Protein AF-A0A2R7L9I8-F1 (afdb_monomer_lite)

Sequence (105 aa):
MYALRLRVAMSDDPLSRLRARFRQRCIDDLATLRSLLNQDAIVRREPLRTVAHGLAGIAGSFGHASLSALAGEIDYDLAKDHLVADEKLSELATALEMTIREFMG

Secondary structure (DSSP, 8-state):
----S--------TTHHHHHHHHHHHHHHHHHHHHHTTS-TTTTHHHHHHHHHHHHHHGGGGT-HHHHHHHHHHHHHHHTTPPPPHHHHHHHHHHHHHHHHHTT-

Foldseek 3Di:
DDDDDDPPPPPPVPCVVVVVVVLVLLVVLLVQLVVCLPPDQVVCLVVLLVSLVVQLVPVVVVPLNVLNVLSVVSNVCSVVVHGDDSVSSVVNSVSSVVVSVVVVD

Structure (mmCIF, N/CA/C/O backbone):
data_AF-A0A2R7L9I8-F1
#
_entry.id   AF-A0A2R7L9I8-F1
#
loop_
_atom_site.group_PDB
_atom_site.id
_atom_site.type_symbol
_atom_site.label_atom_id
_atom_site.label_alt_id
_atom_site.label_comp_id
_atom_site.label_asym_id
_atom_site.label_entity_id
_atom_site.label_seq_id
_atom_site.pdbx_PDB_ins_code
_atom_site.Cartn_x
_atom_site.Cartn_y
_atom_site.Cartn_z
_atom_site.occupancy
_atom_site.B_iso_or_equiv
_atom_site.auth_seq_id
_atom_site.auth_comp_id
_atom_site.auth_asym_id
_atom_site.auth_atom_id
_atom_site.pdbx_PDB_model_num
ATOM 1 N N . MET A 1 1 ? 25.560 -18.367 -48.007 1.00 42.00 1 MET A N 1
ATOM 2 C CA . MET A 1 1 ? 25.598 -16.971 -47.520 1.00 42.00 1 MET A CA 1
ATOM 3 C C . MET A 1 1 ? 24.406 -16.743 -46.602 1.00 42.00 1 MET A C 1
ATOM 5 O O . MET A 1 1 ? 23.301 -16.562 -47.090 1.00 42.00 1 MET A O 1
ATOM 9 N N . TYR A 1 2 ? 24.609 -16.834 -45.287 1.00 44.78 2 TYR A N 1
ATOM 10 C CA . TYR A 1 2 ? 23.585 -16.501 -44.295 1.00 44.78 2 TYR A CA 1
ATOM 11 C C . TYR A 1 2 ? 23.722 -15.021 -43.953 1.00 44.78 2 TYR A C 1
ATOM 13 O O . TYR A 1 2 ? 24.633 -14.640 -43.225 1.00 44.78 2 TYR A O 1
ATOM 21 N N . ALA A 1 3 ? 22.848 -14.184 -44.502 1.00 50.00 3 ALA A N 1
ATOM 22 C CA . ALA A 1 3 ? 22.786 -12.778 -44.146 1.00 50.00 3 ALA A CA 1
ATOM 23 C C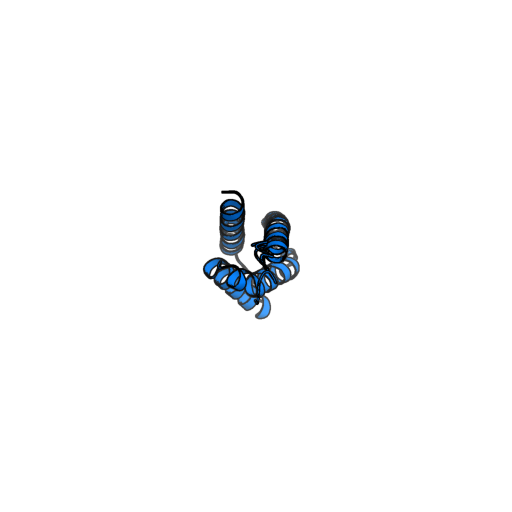 . ALA A 1 3 ? 21.337 -12.371 -43.884 1.00 50.00 3 ALA A C 1
ATOM 25 O O . ALA A 1 3 ? 20.447 -12.618 -44.692 1.00 50.00 3 ALA A O 1
ATOM 26 N N . LEU A 1 4 ? 21.168 -11.688 -42.752 1.00 50.56 4 LEU A N 1
ATOM 27 C CA . LEU A 1 4 ? 20.050 -10.809 -42.434 1.00 50.56 4 LEU A CA 1
ATOM 28 C C . LEU A 1 4 ? 18.717 -11.473 -42.045 1.00 50.56 4 LEU A C 1
ATOM 30 O O . LEU A 1 4 ? 17.661 -11.176 -42.595 1.00 50.56 4 LEU A O 1
ATOM 34 N N . ARG A 1 5 ? 18.719 -12.282 -40.983 1.00 51.25 5 ARG A N 1
ATOM 35 C CA . ARG A 1 5 ? 17.539 -12.341 -40.109 1.00 51.25 5 ARG A CA 1
ATOM 36 C C . ARG A 1 5 ? 17.890 -11.737 -38.759 1.00 51.25 5 ARG A C 1
ATOM 38 O O . ARG A 1 5 ? 18.832 -12.172 -38.113 1.00 51.25 5 ARG A O 1
ATOM 45 N N . LEU A 1 6 ? 17.078 -10.753 -38.375 1.00 49.38 6 LEU A N 1
ATOM 46 C CA . LEU A 1 6 ? 16.914 -10.246 -37.014 1.00 49.38 6 LEU A CA 1
ATOM 47 C C . LEU A 1 6 ? 18.001 -9.280 -36.520 1.00 49.38 6 LEU A C 1
ATOM 49 O O . LEU A 1 6 ? 18.530 -9.417 -35.426 1.00 49.38 6 LEU A O 1
ATOM 53 N N . ARG A 1 7 ? 18.215 -8.186 -37.259 1.00 46.81 7 ARG A N 1
ATOM 54 C CA . ARG A 1 7 ? 18.401 -6.883 -36.596 1.00 46.81 7 ARG A CA 1
ATOM 55 C C . ARG A 1 7 ? 17.028 -6.260 -36.319 1.00 46.81 7 ARG A C 1
ATOM 57 O O . ARG A 1 7 ? 16.719 -5.189 -36.820 1.00 46.81 7 ARG A O 1
ATOM 64 N N . VAL A 1 8 ? 16.192 -6.932 -35.528 1.00 49.94 8 VAL A N 1
ATOM 65 C CA . VAL A 1 8 ? 15.176 -6.214 -34.744 1.00 49.94 8 VAL A CA 1
ATOM 66 C C . VAL A 1 8 ? 15.880 -5.841 -33.448 1.00 49.94 8 VAL A C 1
ATOM 68 O O . VAL A 1 8 ? 15.711 -6.464 -32.410 1.00 49.94 8 VAL A O 1
ATOM 71 N N . ALA A 1 9 ? 16.769 -4.857 -33.552 1.00 50.00 9 ALA A N 1
ATOM 72 C CA . ALA A 1 9 ? 17.245 -4.113 -32.401 1.00 50.00 9 ALA A CA 1
ATOM 73 C C . ALA A 1 9 ? 16.168 -3.071 -32.075 1.00 50.00 9 ALA A C 1
ATOM 75 O O . ALA A 1 9 ? 16.344 -1.881 -32.304 1.00 50.00 9 ALA A O 1
ATOM 76 N N . MET A 1 10 ? 15.008 -3.541 -31.624 1.00 49.88 10 MET A N 1
ATOM 77 C CA . MET A 1 10 ? 14.116 -2.729 -30.812 1.00 49.88 10 MET A CA 1
ATOM 78 C C . MET A 1 10 ? 14.348 -3.216 -29.397 1.00 49.88 10 MET A C 1
ATOM 80 O O . MET A 1 10 ? 13.741 -4.187 -28.955 1.00 49.88 10 MET A O 1
ATOM 84 N N . SER A 1 11 ? 15.304 -2.578 -28.728 1.00 55.66 11 SER A N 1
ATOM 85 C CA . SER A 1 11 ? 15.518 -2.667 -27.286 1.00 55.66 11 SER A CA 1
ATOM 86 C C . SER A 1 11 ? 14.326 -2.039 -26.554 1.00 55.66 11 SER A C 1
ATOM 88 O O . SER A 1 11 ? 14.485 -1.092 -25.792 1.00 55.66 11 SER A O 1
ATOM 90 N N . ASP A 1 12 ? 13.116 -2.508 -26.849 1.00 66.69 12 ASP A N 1
ATOM 91 C CA . ASP A 1 12 ? 11.949 -2.241 -26.033 1.00 66.69 12 ASP A CA 1
ATOM 92 C C . ASP A 1 12 ? 12.159 -3.100 -24.796 1.00 66.69 12 ASP A C 1
ATOM 94 O O . ASP A 1 12 ? 12.127 -4.331 -24.859 1.00 66.69 12 ASP A O 1
ATOM 98 N N . ASP A 1 13 ? 12.514 -2.449 -23.695 1.00 73.00 13 ASP A N 1
ATOM 99 C CA . ASP A 1 13 ? 12.572 -3.091 -22.397 1.00 73.00 13 ASP A CA 1
ATOM 100 C C . ASP A 1 13 ? 11.272 -3.902 -22.214 1.00 73.00 13 ASP A C 1
ATOM 102 O O . ASP A 1 13 ? 10.191 -3.312 -22.172 1.00 73.00 13 ASP A O 1
ATOM 106 N N . PRO A 1 14 ? 11.325 -5.247 -22.148 1.00 80.88 14 PRO A N 1
ATOM 107 C CA . PRO A 1 14 ? 10.124 -6.084 -22.183 1.00 80.88 14 PRO A CA 1
ATOM 108 C C . PRO A 1 14 ? 9.212 -5.840 -20.974 1.00 80.88 14 PRO A C 1
ATOM 110 O O . PRO A 1 14 ? 8.041 -6.222 -20.977 1.00 80.88 14 PRO A O 1
ATOM 113 N N . LEU A 1 15 ? 9.741 -5.174 -19.945 1.00 85.19 15 LEU A N 1
ATOM 114 C CA . LEU A 1 15 ? 9.023 -4.782 -18.745 1.00 85.19 15 LEU A CA 1
ATOM 115 C C . LEU A 1 15 ? 8.544 -3.326 -18.780 1.00 85.19 15 LEU A C 1
ATOM 117 O O . LEU A 1 15 ? 7.910 -2.901 -17.820 1.00 85.19 15 LEU A O 1
ATOM 121 N N . SER A 1 16 ? 8.770 -2.565 -19.852 1.00 87.38 16 SER A N 1
ATOM 122 C CA . SER A 1 16 ? 8.469 -1.127 -19.931 1.00 87.38 16 SER A CA 1
ATOM 123 C C . SER A 1 16 ? 7.000 -0.833 -19.626 1.00 87.38 16 SER A C 1
ATOM 125 O O . SER A 1 16 ? 6.668 -0.017 -18.764 1.00 87.38 16 SER A O 1
ATOM 127 N N . ARG A 1 17 ? 6.097 -1.594 -20.253 1.00 90.44 17 ARG A N 1
ATOM 128 C CA . ARG A 1 17 ? 4.648 -1.527 -20.008 1.00 90.44 17 ARG A CA 1
ATOM 129 C C . ARG A 1 17 ? 4.285 -1.894 -18.575 1.00 90.44 17 ARG A C 1
ATOM 131 O O . ARG A 1 17 ? 3.356 -1.323 -18.008 1.00 90.44 17 ARG A O 1
ATOM 138 N N . LEU A 1 18 ? 4.992 -2.858 -17.996 1.00 91.75 18 LEU A N 1
ATOM 139 C CA . LEU A 1 18 ? 4.735 -3.322 -16.642 1.00 91.75 18 LEU A CA 1
ATOM 140 C C . LEU A 1 18 ? 5.240 -2.305 -15.602 1.00 91.75 18 LEU A C 1
ATOM 142 O O . LEU A 1 18 ? 4.510 -1.998 -14.664 1.00 91.75 18 LEU A O 1
ATOM 146 N N . ARG A 1 19 ? 6.411 -1.697 -15.823 1.00 91.25 19 ARG A N 1
ATOM 147 C CA . ARG A 1 19 ? 6.937 -0.577 -15.028 1.00 91.25 19 ARG A CA 1
ATOM 148 C C . ARG A 1 19 ? 6.021 0.642 -15.096 1.00 91.25 19 ARG A C 1
ATOM 150 O O . ARG A 1 19 ? 5.756 1.253 -14.068 1.00 91.25 19 ARG A O 1
ATOM 157 N N . ALA A 1 20 ? 5.481 0.964 -16.273 1.00 92.25 20 ALA A N 1
ATOM 158 C CA . ALA A 1 20 ? 4.508 2.046 -16.425 1.00 92.25 20 ALA A CA 1
ATOM 159 C C . ALA A 1 20 ? 3.225 1.786 -15.615 1.00 92.25 20 ALA A C 1
ATOM 161 O O . ALA A 1 20 ? 2.730 2.681 -14.934 1.00 92.25 20 ALA A O 1
ATOM 162 N N . ARG A 1 21 ? 2.715 0.546 -15.630 1.00 93.94 21 ARG A N 1
ATOM 163 C CA . ARG A 1 21 ? 1.568 0.148 -14.797 1.00 93.94 21 ARG A CA 1
ATOM 164 C C . ARG A 1 21 ? 1.882 0.206 -13.307 1.00 93.94 21 ARG A C 1
ATOM 166 O O . ARG A 1 21 ? 1.052 0.688 -12.547 1.00 93.94 21 ARG A O 1
ATOM 173 N N . PHE A 1 22 ? 3.059 -0.263 -12.896 1.00 94.44 22 PHE A N 1
ATOM 174 C CA . PHE A 1 22 ? 3.492 -0.180 -11.503 1.00 94.44 22 PHE A CA 1
ATOM 175 C C . PHE A 1 22 ? 3.582 1.276 -11.037 1.00 94.44 22 PHE A C 1
ATOM 1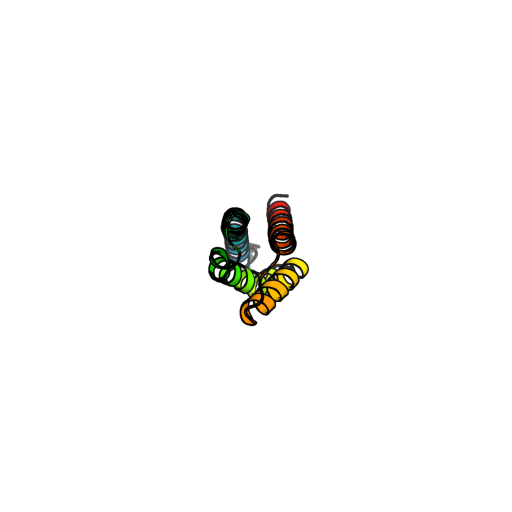77 O O . PHE A 1 22 ? 3.014 1.616 -10.008 1.00 94.44 22 PHE A O 1
ATOM 184 N N . ARG A 1 23 ? 4.176 2.159 -11.848 1.00 95.00 23 ARG A N 1
ATOM 185 C CA . ARG A 1 23 ? 4.230 3.602 -11.583 1.00 95.00 23 ARG A CA 1
ATOM 186 C C . ARG A 1 23 ? 2.839 4.209 -11.396 1.00 95.00 23 ARG A C 1
ATOM 188 O O . ARG A 1 23 ? 2.629 4.920 -10.420 1.00 95.00 23 ARG A O 1
ATOM 195 N N . GLN A 1 24 ? 1.903 3.935 -12.309 1.00 96.00 24 GLN A N 1
ATOM 196 C CA . GLN A 1 24 ? 0.533 4.446 -12.190 1.00 96.00 24 GLN A CA 1
ATOM 197 C C . GLN A 1 24 ? -0.130 3.947 -10.905 1.00 96.00 24 GLN A C 1
ATOM 199 O O . GLN A 1 24 ? -0.691 4.738 -10.156 1.00 96.00 24 GLN A O 1
ATOM 204 N N . ARG A 1 25 ? 0.026 2.655 -10.603 1.00 95.75 25 ARG A N 1
ATOM 205 C CA . ARG A 1 25 ? -0.460 2.071 -9.357 1.00 95.75 25 ARG A CA 1
ATOM 206 C C . ARG A 1 25 ? 0.125 2.769 -8.129 1.00 95.75 25 ARG A C 1
ATOM 208 O O . ARG A 1 25 ? -0.632 3.086 -7.227 1.00 95.75 25 ARG A O 1
ATOM 215 N N . CYS A 1 26 ? 1.430 3.048 -8.093 1.00 97.00 26 CYS A N 1
ATOM 216 C CA . CYS A 1 26 ? 2.038 3.769 -6.972 1.00 97.00 26 CYS A CA 1
ATOM 217 C C . CYS A 1 26 ? 1.396 5.147 -6.758 1.00 97.00 26 CYS A C 1
ATOM 219 O O . CYS A 1 26 ? 1.184 5.543 -5.617 1.00 97.00 26 CYS A O 1
ATOM 221 N N . ILE A 1 27 ? 1.065 5.866 -7.834 1.00 97.44 27 ILE A N 1
ATOM 222 C CA . ILE A 1 27 ? 0.392 7.172 -7.756 1.00 97.44 27 ILE A CA 1
ATOM 223 C C . ILE A 1 27 ? -1.012 7.023 -7.153 1.00 97.44 27 ILE A C 1
ATOM 225 O O . ILE A 1 27 ? -1.367 7.772 -6.239 1.00 97.44 27 ILE A O 1
ATOM 229 N N . ASP A 1 28 ? -1.783 6.043 -7.625 1.00 97.62 28 ASP A N 1
ATOM 230 C CA . ASP A 1 28 ? -3.145 5.778 -7.148 1.00 97.62 28 ASP A CA 1
ATOM 231 C C . ASP A 1 28 ? -3.144 5.296 -5.679 1.00 97.62 28 ASP A C 1
ATOM 233 O O . ASP A 1 28 ? -3.938 5.759 -4.849 1.00 97.62 28 ASP A O 1
ATOM 237 N N . ASP A 1 29 ? -2.196 4.423 -5.328 1.00 97.75 29 ASP A N 1
ATOM 238 C CA . ASP A 1 29 ? -1.979 3.922 -3.969 1.00 97.75 29 ASP A CA 1
ATOM 239 C C . ASP A 1 29 ? -1.559 5.075 -3.035 1.00 97.75 29 ASP A C 1
ATOM 241 O O . ASP A 1 29 ? -2.090 5.187 -1.931 1.00 97.75 29 ASP A O 1
ATOM 245 N N . LEU A 1 30 ? -0.694 6.004 -3.472 1.00 98.12 30 LEU A N 1
ATOM 246 C CA . LEU A 1 30 ? -0.307 7.176 -2.671 1.00 98.12 30 LEU A CA 1
ATOM 247 C C . LEU A 1 30 ? -1.489 8.117 -2.420 1.00 98.12 30 LEU A C 1
ATOM 249 O O . LEU A 1 30 ? -1.655 8.612 -1.302 1.00 98.12 30 LEU A O 1
ATOM 253 N N . ALA A 1 31 ? -2.317 8.368 -3.437 1.00 97.50 31 ALA A N 1
ATOM 254 C CA . ALA A 1 31 ? -3.537 9.155 -3.271 1.00 97.50 31 ALA A CA 1
ATOM 255 C C . ALA A 1 31 ? -4.473 8.504 -2.240 1.00 97.50 31 ALA A C 1
ATOM 257 O O . ALA A 1 31 ? -4.998 9.187 -1.355 1.00 97.50 31 ALA A O 1
ATOM 258 N N . THR A 1 32 ? -4.603 7.176 -2.299 1.00 97.38 32 THR A N 1
ATOM 259 C CA . THR A 1 32 ? -5.370 6.396 -1.325 1.00 97.38 32 THR A CA 1
ATOM 260 C C . THR A 1 32 ? -4.785 6.546 0.077 1.00 97.38 32 THR A C 1
ATOM 262 O O . THR A 1 32 ? -5.502 6.989 0.970 1.00 97.38 32 THR A O 1
ATOM 265 N N . LEU A 1 33 ? -3.488 6.288 0.283 1.00 97.38 33 LEU A N 1
ATOM 266 C CA . LEU A 1 33 ? -2.842 6.405 1.599 1.00 97.38 33 LEU A CA 1
ATOM 267 C C . LEU A 1 33 ? -3.024 7.799 2.214 1.00 97.38 33 LEU A C 1
ATOM 269 O O . LEU A 1 33 ? -3.374 7.913 3.388 1.00 97.38 33 LEU A O 1
ATOM 273 N N . ARG A 1 34 ? -2.879 8.864 1.416 1.00 96.75 34 ARG A N 1
ATOM 274 C CA . ARG A 1 34 ? -3.100 10.245 1.876 1.00 96.75 34 ARG A CA 1
ATOM 275 C C . ARG A 1 34 ? -4.538 10.493 2.327 1.00 96.75 34 ARG A C 1
ATOM 277 O O . ARG A 1 34 ? -4.748 11.197 3.310 1.00 96.75 34 ARG A O 1
ATOM 284 N N . SER A 1 35 ? -5.522 9.898 1.652 1.00 96.38 35 SER A N 1
ATOM 285 C CA . SER A 1 35 ? -6.931 10.002 2.058 1.00 96.38 35 SER A CA 1
ATOM 286 C C . SER A 1 35 ? -7.237 9.288 3.383 1.00 96.38 35 SER A C 1
ATOM 288 O O . SER A 1 35 ? -8.192 9.660 4.065 1.00 96.38 35 SER A O 1
ATOM 290 N N . LEU A 1 36 ? -6.428 8.289 3.758 1.00 96.56 36 LEU A N 1
ATOM 291 C CA . LEU A 1 36 ? -6.609 7.472 4.962 1.00 96.56 36 LEU A CA 1
ATOM 292 C C . LEU A 1 36 ? -5.969 8.086 6.219 1.00 96.56 36 LEU A C 1
ATOM 294 O O . LEU A 1 36 ? -6.357 7.717 7.326 1.00 96.56 36 LEU A O 1
ATOM 298 N N . LEU A 1 37 ? -5.024 9.024 6.075 1.00 93.50 37 LEU A N 1
ATOM 299 C CA . LEU A 1 37 ? -4.311 9.640 7.208 1.00 93.50 37 LEU A CA 1
ATOM 300 C C . LEU A 1 37 ? -5.243 10.339 8.207 1.00 93.50 37 LEU A C 1
ATOM 302 O O . LEU A 1 37 ? -4.975 10.314 9.399 1.00 93.50 37 LEU A O 1
ATOM 306 N N . ASN A 1 38 ? -6.353 10.913 7.736 1.00 90.56 38 ASN A N 1
ATOM 307 C CA . ASN A 1 38 ? -7.319 11.629 8.581 1.00 90.56 38 ASN A CA 1
ATOM 308 C C . ASN A 1 38 ? -8.555 10.789 8.945 1.00 90.56 38 ASN A C 1
ATOM 310 O O . ASN A 1 38 ? -9.557 11.336 9.401 1.00 90.56 38 ASN A O 1
ATOM 314 N N . GLN A 1 39 ? -8.529 9.484 8.674 1.00 94.56 39 GLN A N 1
ATOM 315 C CA . GLN A 1 39 ? -9.643 8.583 8.960 1.00 94.56 39 GLN A CA 1
ATOM 316 C C . GLN A 1 39 ? -9.387 7.781 10.231 1.00 94.56 39 GLN A C 1
ATOM 318 O O . GLN A 1 39 ? -8.248 7.413 10.523 1.00 94.56 39 GLN A O 1
ATOM 323 N N . ASP A 1 40 ? -10.466 7.431 10.932 1.00 93.94 40 ASP A N 1
ATOM 324 C CA . ASP A 1 40 ? -10.416 6.495 12.051 1.00 93.94 40 ASP A CA 1
ATOM 325 C C . ASP A 1 40 ? -9.737 5.181 11.649 1.00 93.94 40 ASP A C 1
ATOM 327 O O . ASP A 1 40 ? -10.010 4.615 10.583 1.00 93.94 40 ASP A O 1
ATOM 331 N N . ALA A 1 41 ? -8.898 4.651 12.544 1.00 91.75 41 ALA A N 1
ATOM 332 C CA . ALA A 1 41 ? -8.112 3.440 12.303 1.00 91.75 41 ALA A CA 1
ATOM 333 C C . ALA A 1 41 ? -8.975 2.230 11.894 1.00 91.75 41 ALA A C 1
ATOM 335 O O . ALA A 1 41 ? -8.543 1.400 11.095 1.00 91.75 41 ALA A O 1
ATOM 336 N N . ILE A 1 42 ? -10.211 2.160 12.401 1.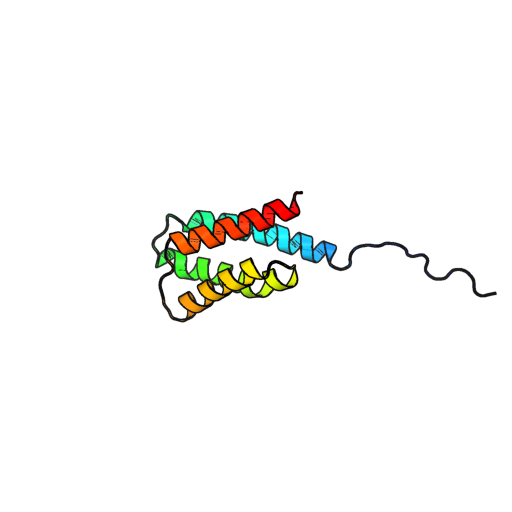00 92.69 42 ILE A N 1
ATOM 337 C CA . ILE A 1 42 ? -11.189 1.120 12.056 1.00 92.69 42 ILE A CA 1
ATOM 338 C C . ILE A 1 42 ? -11.707 1.305 10.623 1.00 92.69 42 ILE A C 1
ATOM 340 O O . ILE A 1 42 ? -11.763 0.341 9.862 1.00 92.69 42 ILE A O 1
ATOM 344 N N . VAL A 1 43 ? -12.058 2.537 10.240 1.00 94.12 43 VAL A N 1
ATOM 345 C CA . VAL A 1 43 ? -12.631 2.858 8.921 1.00 94.12 43 VAL A CA 1
ATOM 346 C C . VAL A 1 43 ? -11.603 2.628 7.817 1.00 94.12 43 VAL A C 1
ATOM 348 O O . VAL A 1 43 ? -11.913 2.025 6.790 1.00 94.12 43 VAL A O 1
ATOM 351 N N . ARG A 1 44 ? -10.353 3.041 8.046 1.00 95.00 44 ARG A N 1
ATOM 352 C CA . ARG A 1 44 ? -9.282 2.907 7.051 1.00 95.00 44 ARG A CA 1
ATOM 353 C C . ARG A 1 44 ? -8.686 1.504 6.935 1.00 95.00 44 ARG A C 1
ATOM 355 O O . ARG A 1 44 ? -7.867 1.286 6.045 1.00 95.00 44 ARG A O 1
ATOM 362 N N . ARG A 1 45 ? -9.061 0.560 7.808 1.00 95.44 45 ARG A N 1
ATOM 363 C CA . ARG A 1 45 ? -8.419 -0.761 7.928 1.00 95.44 45 ARG A CA 1
ATOM 364 C C . ARG A 1 45 ? -8.421 -1.552 6.616 1.00 95.44 45 ARG A C 1
ATOM 366 O O . ARG A 1 45 ? -7.365 -1.981 6.163 1.00 95.44 45 ARG A O 1
ATOM 373 N N . GLU A 1 46 ? -9.590 -1.743 6.007 1.00 96.12 46 GLU A N 1
ATOM 374 C CA . GLU A 1 46 ? -9.731 -2.536 4.773 1.00 96.12 46 GLU A CA 1
ATOM 375 C C . GLU A 1 46 ? -9.093 -1.865 3.540 1.00 96.12 46 GLU A C 1
ATOM 377 O O . GLU A 1 46 ? -8.327 -2.528 2.827 1.00 96.12 46 GLU A O 1
ATOM 382 N N . PRO A 1 47 ? -9.300 -0.554 3.294 1.00 97.06 47 PRO A N 1
ATOM 383 C CA . PRO A 1 47 ? -8.571 0.151 2.241 1.00 97.06 47 PRO A CA 1
ATOM 384 C C . PRO A 1 47 ? -7.050 0.073 2.420 1.00 97.06 47 PRO A C 1
ATOM 38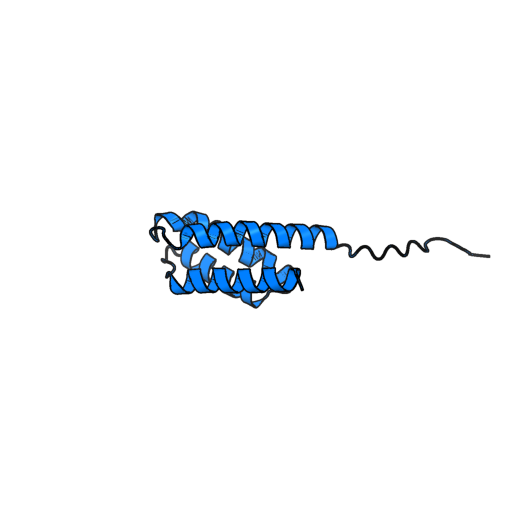6 O O . PRO A 1 47 ? -6.331 -0.211 1.461 1.00 97.06 47 PRO A O 1
ATOM 389 N N . LEU A 1 48 ? -6.554 0.259 3.651 1.00 98.06 48 LEU A N 1
ATOM 390 C CA . LEU A 1 48 ? -5.125 0.178 3.946 1.00 98.06 48 LEU A CA 1
ATOM 391 C C . LEU A 1 48 ? -4.576 -1.225 3.691 1.00 98.06 48 LEU A C 1
ATOM 393 O O . LEU A 1 48 ? -3.521 -1.355 3.076 1.00 98.06 48 LEU A O 1
ATOM 397 N N . ARG A 1 49 ? -5.296 -2.273 4.106 1.00 97.81 49 ARG A N 1
ATOM 398 C CA . ARG A 1 49 ? -4.887 -3.663 3.870 1.00 97.81 49 ARG A CA 1
ATOM 399 C C . ARG A 1 49 ? -4.774 -3.964 2.382 1.00 97.81 49 ARG A C 1
ATOM 401 O O . ARG A 1 49 ? -3.802 -4.575 1.957 1.00 97.81 49 ARG A O 1
ATOM 408 N N . THR A 1 50 ? -5.726 -3.490 1.581 1.00 97.88 50 THR A N 1
ATOM 409 C CA . THR A 1 50 ? -5.712 -3.680 0.123 1.00 97.88 50 THR A CA 1
ATOM 410 C C . THR A 1 50 ? -4.468 -3.055 -0.516 1.00 97.88 50 THR A C 1
ATOM 412 O O . THR A 1 50 ? -3.799 -3.698 -1.331 1.00 97.88 50 THR A O 1
ATOM 415 N N . VAL A 1 51 ? -4.127 -1.824 -0.121 1.00 98.25 51 VAL A N 1
ATOM 416 C CA . VAL A 1 51 ? -2.923 -1.132 -0.604 1.00 98.25 51 VAL A CA 1
ATOM 417 C C . VAL A 1 51 ? -1.655 -1.840 -0.121 1.00 98.25 51 VAL A C 1
ATOM 419 O O . VAL A 1 51 ? -0.787 -2.164 -0.932 1.00 98.25 51 VAL A O 1
ATOM 422 N N . ALA A 1 52 ? -1.564 -2.135 1.177 1.00 98.31 52 ALA A N 1
ATOM 423 C CA . ALA A 1 52 ? -0.405 -2.772 1.795 1.00 98.31 52 ALA A CA 1
ATOM 424 C C . ALA A 1 52 ? -0.119 -4.154 1.188 1.00 98.31 52 ALA A C 1
ATOM 426 O O . ALA A 1 52 ? 0.992 -4.398 0.724 1.00 98.31 52 ALA A O 1
ATOM 427 N N . HIS A 1 53 ? -1.133 -5.016 1.081 1.00 98.19 53 HIS A N 1
ATOM 428 C CA . HIS A 1 53 ? -1.021 -6.331 0.450 1.00 98.19 53 HIS A CA 1
ATOM 429 C C . HIS A 1 53 ? -0.529 -6.231 -0.999 1.00 98.19 53 HIS A C 1
ATOM 431 O O . HIS A 1 53 ? 0.363 -6.956 -1.446 1.00 98.19 53 HIS A O 1
ATOM 437 N N . GLY A 1 54 ? -1.094 -5.276 -1.737 1.00 97.19 54 GLY A N 1
ATOM 438 C CA . GLY A 1 54 ? -0.712 -4.973 -3.102 1.00 97.19 54 GLY A CA 1
ATOM 439 C C . GLY A 1 54 ? 0.758 -4.597 -3.254 1.00 97.19 54 GLY A C 1
ATOM 440 O O . GLY A 1 54 ? 1.469 -5.213 -4.049 1.00 97.19 54 GLY A O 1
ATOM 441 N N . LEU A 1 55 ? 1.203 -3.598 -2.490 1.00 98.12 55 LEU A N 1
ATOM 442 C CA . LEU A 1 55 ? 2.582 -3.113 -2.489 1.00 98.12 55 LEU A CA 1
ATOM 443 C C . LEU A 1 55 ? 3.559 -4.197 -2.021 1.00 98.12 55 LEU A C 1
ATOM 445 O O . LEU A 1 55 ? 4.590 -4.388 -2.665 1.00 98.12 55 LEU A O 1
ATOM 449 N N . ALA A 1 56 ? 3.207 -4.956 -0.981 1.00 97.88 56 ALA A N 1
ATOM 450 C CA . ALA A 1 56 ? 4.014 -6.054 -0.458 1.00 97.88 56 ALA A CA 1
ATOM 451 C C . ALA A 1 56 ? 4.308 -7.120 -1.522 1.00 97.88 56 ALA A C 1
ATOM 453 O O . ALA A 1 56 ? 5.425 -7.632 -1.587 1.00 97.88 56 ALA A O 1
ATOM 454 N N . GLY A 1 57 ? 3.327 -7.428 -2.377 1.00 94.38 57 GLY A N 1
ATOM 455 C CA . GLY A 1 57 ? 3.480 -8.428 -3.433 1.00 94.38 57 GLY A CA 1
ATOM 456 C C . GLY A 1 57 ? 4.260 -7.943 -4.657 1.00 94.38 57 GLY A C 1
ATOM 457 O O . GLY A 1 57 ? 4.932 -8.740 -5.312 1.00 94.38 57 GLY A O 1
ATOM 458 N N . ILE A 1 58 ? 4.170 -6.654 -4.998 1.00 95.50 58 ILE A N 1
ATOM 459 C CA . ILE A 1 58 ? 4.634 -6.162 -6.303 1.00 95.50 58 ILE A CA 1
ATOM 460 C C . ILE A 1 58 ? 5.872 -5.259 -6.242 1.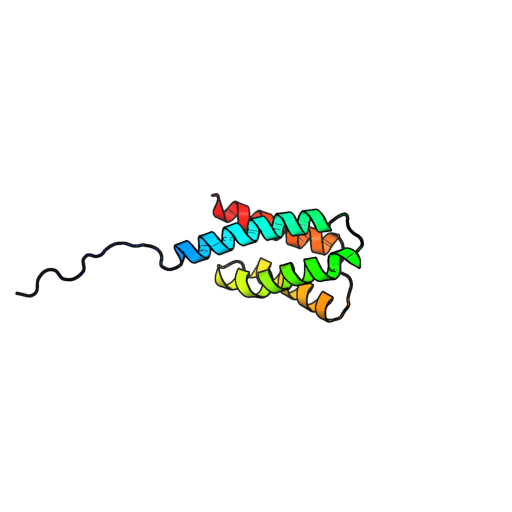00 95.50 58 ILE A C 1
ATOM 462 O O . ILE A 1 58 ? 6.671 -5.286 -7.178 1.00 95.50 58 ILE A O 1
ATOM 466 N N . ALA A 1 59 ? 6.092 -4.508 -5.158 1.00 95.81 59 ALA A N 1
ATOM 467 C CA . ALA A 1 59 ? 7.174 -3.522 -5.070 1.00 95.81 59 ALA A CA 1
ATOM 468 C C . ALA A 1 59 ? 8.571 -4.158 -5.185 1.00 95.81 59 ALA A C 1
ATOM 470 O O . ALA A 1 59 ? 9.427 -3.659 -5.923 1.00 95.81 59 ALA A O 1
ATOM 471 N N . GLY A 1 60 ? 8.787 -5.308 -4.537 1.00 94.50 60 GLY A N 1
ATOM 472 C CA . GLY A 1 60 ? 10.045 -6.053 -4.622 1.00 94.50 60 GLY A CA 1
ATOM 473 C C . GLY A 1 60 ? 10.398 -6.506 -6.043 1.00 94.50 60 GLY A C 1
ATOM 474 O O . GLY A 1 60 ? 11.568 -6.475 -6.419 1.00 94.50 60 GLY A O 1
ATOM 475 N N . SER A 1 61 ? 9.399 -6.824 -6.876 1.00 93.56 61 SER A N 1
ATOM 476 C CA . SER A 1 61 ? 9.615 -7.232 -8.277 1.00 93.56 61 SER A CA 1
ATOM 477 C C . SER A 1 61 ? 10.189 -6.108 -9.150 1.00 93.56 61 SER A C 1
ATOM 479 O O . SER A 1 61 ? 10.777 -6.383 -10.195 1.00 93.56 61 SER A O 1
ATOM 481 N N . PHE A 1 62 ? 10.042 -4.849 -8.723 1.00 92.62 62 PHE A N 1
ATOM 482 C CA . PHE A 1 62 ? 10.578 -3.670 -9.411 1.00 92.62 62 PHE A CA 1
ATOM 483 C C . PHE A 1 62 ? 11.798 -3.054 -8.719 1.00 92.62 62 PHE A C 1
ATOM 485 O O . PHE A 1 62 ? 12.255 -2.001 -9.147 1.00 92.62 62 PHE A O 1
ATOM 492 N N . GLY A 1 63 ? 12.361 -3.718 -7.703 1.00 93.38 63 GLY A N 1
ATOM 493 C CA . GLY A 1 63 ? 13.579 -3.271 -7.019 1.00 93.38 63 GLY A CA 1
ATOM 494 C C . GLY A 1 63 ? 13.347 -2.441 -5.754 1.00 93.38 63 GLY A C 1
ATOM 495 O O . GLY A 1 63 ? 14.315 -2.004 -5.139 1.00 93.38 63 GLY A O 1
ATOM 496 N N . HIS A 1 64 ? 12.101 -2.273 -5.303 1.00 95.75 64 HIS A N 1
ATOM 497 C CA . HIS A 1 64 ? 11.776 -1.505 -4.094 1.00 95.75 64 HIS A CA 1
ATOM 498 C C . HIS A 1 64 ? 11.573 -2.435 -2.889 1.00 95.75 64 HIS A C 1
ATOM 500 O O . HIS A 1 64 ? 10.489 -2.511 -2.310 1.00 95.75 64 HIS A O 1
ATOM 506 N N . ALA A 1 65 ? 12.621 -3.180 -2.522 1.00 95.88 65 ALA A N 1
ATOM 507 C CA . ALA A 1 65 ? 12.562 -4.188 -1.458 1.00 95.88 65 ALA A CA 1
ATOM 508 C C . ALA A 1 65 ? 12.143 -3.601 -0.097 1.00 95.88 65 ALA A C 1
ATOM 510 O O . ALA A 1 65 ? 11.306 -4.190 0.581 1.00 95.88 65 ALA A O 1
ATOM 511 N N . SER A 1 66 ? 12.655 -2.421 0.269 1.00 96.38 66 SER A N 1
ATOM 512 C CA . SER A 1 66 ? 12.298 -1.750 1.528 1.00 96.38 66 SER A CA 1
ATOM 513 C C . SER A 1 66 ? 10.823 -1.341 1.574 1.00 96.38 66 SER A C 1
ATOM 515 O O . SER A 1 66 ? 10.166 -1.546 2.589 1.00 96.38 66 SER A O 1
ATOM 517 N N . LEU A 1 67 ? 10.274 -0.835 0.460 1.00 97.56 67 LEU A N 1
ATOM 518 C CA . LEU A 1 67 ? 8.843 -0.533 0.338 1.00 97.56 67 LEU A CA 1
ATOM 519 C C . LEU A 1 67 ? 8.001 -1.812 0.452 1.00 97.56 67 LEU A C 1
ATOM 521 O O . LEU A 1 67 ? 6.999 -1.830 1.160 1.00 97.56 67 LEU A O 1
ATOM 525 N N . SER A 1 68 ? 8.432 -2.887 -0.217 1.00 98.25 68 SER A N 1
ATOM 526 C CA . SER A 1 68 ? 7.797 -4.209 -0.144 1.00 98.25 68 SER A CA 1
ATOM 527 C C . SER A 1 68 ? 7.749 -4.733 1.294 1.00 98.25 68 SER A C 1
ATOM 529 O O . SER A 1 68 ? 6.715 -5.233 1.727 1.00 98.25 68 SER A O 1
ATOM 531 N N . ALA A 1 69 ? 8.856 -4.608 2.033 1.00 98.25 69 ALA A N 1
ATOM 532 C CA . ALA A 1 69 ? 8.972 -5.069 3.412 1.00 98.25 69 ALA A CA 1
ATOM 533 C C . ALA A 1 69 ? 8.066 -4.266 4.354 1.00 98.25 69 ALA A C 1
ATOM 535 O O . ALA A 1 69 ? 7.253 -4.860 5.055 1.00 98.25 69 ALA A O 1
ATOM 536 N N . LEU A 1 70 ? 8.130 -2.932 4.295 1.00 98.44 70 LEU A N 1
ATOM 537 C CA . LEU A 1 70 ? 7.282 -2.052 5.105 1.00 98.44 70 LEU A CA 1
ATOM 538 C C . LEU A 1 70 ? 5.788 -2.309 4.855 1.00 98.44 70 LEU A C 1
ATOM 540 O O . LEU A 1 70 ? 5.003 -2.436 5.794 1.00 98.44 70 LEU A O 1
ATOM 544 N N . ALA A 1 71 ? 5.389 -2.438 3.586 1.00 98.44 71 ALA A N 1
ATOM 545 C CA . ALA A 1 71 ? 4.018 -2.783 3.227 1.00 98.44 71 ALA A CA 1
ATOM 546 C C . ALA A 1 71 ? 3.621 -4.181 3.733 1.00 98.44 71 ALA A C 1
ATOM 548 O O . ALA A 1 71 ? 2.496 -4.370 4.188 1.00 98.44 71 ALA A O 1
ATOM 549 N N . GLY A 1 72 ? 4.544 -5.146 3.698 1.00 98.38 72 GLY A N 1
ATOM 550 C CA . GLY A 1 72 ? 4.328 -6.500 4.205 1.00 98.38 72 GLY A CA 1
ATOM 551 C C . GLY A 1 72 ? 4.128 -6.553 5.718 1.00 98.38 72 GLY A C 1
ATOM 552 O O . GLY A 1 72 ? 3.263 -7.286 6.190 1.00 98.38 72 GLY A O 1
ATOM 553 N N . GLU A 1 73 ? 4.862 -5.746 6.484 1.00 98.38 73 GLU A N 1
ATOM 554 C CA . GLU A 1 73 ? 4.638 -5.616 7.927 1.00 98.38 73 GLU A CA 1
ATOM 555 C C . GLU A 1 73 ? 3.251 -5.047 8.234 1.00 98.38 73 GLU A C 1
ATOM 557 O O . GLU A 1 73 ? 2.554 -5.555 9.108 1.00 98.38 73 GLU A O 1
ATOM 562 N N . ILE A 1 74 ? 2.829 -4.019 7.492 1.00 98.38 74 ILE A N 1
ATOM 563 C CA . ILE A 1 74 ? 1.497 -3.418 7.633 1.00 98.38 74 ILE A CA 1
ATOM 564 C C . ILE A 1 74 ? 0.400 -4.429 7.267 1.00 98.38 74 ILE A C 1
ATOM 566 O O . ILE A 1 74 ? -0.569 -4.563 8.011 1.00 98.38 74 ILE A O 1
ATOM 570 N N . ASP A 1 75 ? 0.541 -5.165 6.158 1.00 98.50 75 ASP A N 1
ATOM 571 C CA . ASP A 1 75 ? -0.414 -6.215 5.765 1.00 98.50 75 ASP A CA 1
ATOM 572 C C . ASP A 1 75 ? -0.491 -7.325 6.823 1.00 98.50 75 ASP A C 1
ATOM 574 O O . ASP A 1 75 ? -1.583 -7.765 7.188 1.00 98.50 75 ASP A O 1
ATOM 578 N N . TYR A 1 76 ? 0.655 -7.732 7.378 1.00 98.00 76 TYR A N 1
ATOM 579 C CA . TYR A 1 76 ? 0.715 -8.717 8.454 1.00 98.00 76 TYR A CA 1
ATOM 580 C C . TYR A 1 76 ? -0.012 -8.238 9.715 1.00 98.00 76 TYR A C 1
ATOM 582 O O . TYR A 1 76 ? -0.849 -8.973 10.243 1.00 98.00 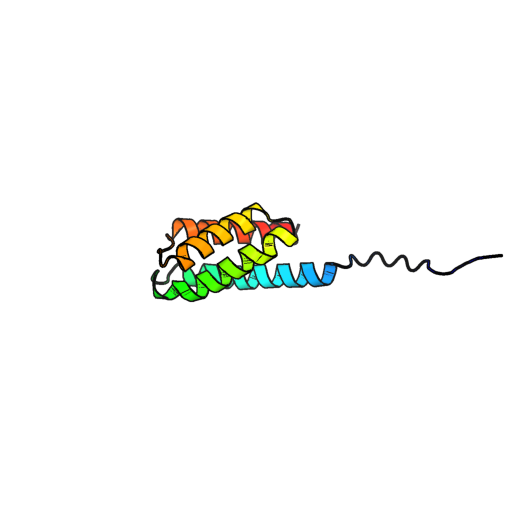76 TYR A O 1
ATOM 590 N N . ASP A 1 77 ? 0.256 -7.012 10.172 1.00 97.62 77 ASP A N 1
ATOM 591 C CA . ASP A 1 77 ? -0.406 -6.419 11.338 1.00 97.62 77 ASP A CA 1
ATOM 592 C C . ASP A 1 77 ? -1.929 -6.374 11.131 1.00 97.62 77 ASP A C 1
ATOM 594 O O . ASP A 1 77 ? -2.703 -6.848 11.969 1.00 97.62 77 ASP A O 1
ATOM 598 N N . LEU A 1 78 ? -2.375 -5.906 9.964 1.00 97.19 78 LEU A N 1
ATOM 599 C CA . LEU A 1 78 ? -3.796 -5.834 9.627 1.00 97.19 78 LEU A CA 1
ATOM 600 C C . LEU A 1 78 ? -4.437 -7.221 9.543 1.00 97.19 78 LEU A C 1
ATOM 602 O O . LEU A 1 78 ? -5.557 -7.398 10.020 1.00 97.19 78 LEU A O 1
ATOM 606 N N . ALA A 1 79 ? -3.745 -8.224 8.996 1.00 96.19 79 ALA A N 1
ATOM 607 C CA . ALA A 1 79 ? -4.221 -9.606 8.940 1.00 96.19 79 ALA A CA 1
ATOM 608 C C . ALA A 1 79 ? -4.368 -10.260 10.327 1.00 96.19 79 ALA A C 1
ATOM 610 O O . ALA A 1 79 ? -5.085 -11.253 10.452 1.00 96.19 79 ALA A O 1
ATOM 611 N N . LYS A 1 80 ? -3.710 -9.712 11.356 1.00 96.88 80 LYS A N 1
ATOM 612 C CA . LYS A 1 80 ? -3.838 -10.112 12.767 1.00 96.88 80 LYS A CA 1
ATOM 613 C C . LYS A 1 80 ? -4.837 -9.263 13.556 1.00 96.88 80 LYS A C 1
ATOM 615 O O . LYS A 1 80 ? -4.864 -9.348 14.778 1.00 96.88 80 LYS A O 1
ATOM 620 N N . ASP A 1 81 ? -5.645 -8.456 12.868 1.00 93.56 81 ASP A N 1
ATOM 621 C CA . ASP A 1 81 ? -6.579 -7.497 13.472 1.00 93.56 81 ASP A CA 1
ATOM 622 C C . ASP A 1 81 ? -5.892 -6.450 14.368 1.00 93.56 81 ASP A C 1
ATOM 624 O O . ASP A 1 81 ? -6.532 -5.822 15.212 1.00 93.56 81 ASP A O 1
ATOM 628 N N . HIS A 1 82 ? -4.594 -6.207 14.162 1.00 95.44 82 HIS A N 1
ATOM 629 C CA . HIS A 1 82 ? -3.896 -5.116 14.826 1.00 95.44 82 HIS A CA 1
ATOM 630 C C . HIS A 1 82 ? -4.191 -3.783 14.131 1.00 95.44 82 HIS A C 1
ATOM 632 O O . HIS A 1 82 ? -4.396 -3.708 12.915 1.00 95.44 82 HIS A O 1
ATOM 638 N N . LEU A 1 83 ? -4.200 -2.711 14.923 1.00 91.94 83 LEU A N 1
ATOM 639 C CA . LEU A 1 83 ? -4.295 -1.351 14.407 1.00 91.94 83 LEU A CA 1
ATOM 640 C C . LEU A 1 83 ? -2.921 -0.875 13.932 1.00 91.94 83 LEU A C 1
ATOM 642 O O . LEU A 1 83 ? -1.901 -1.144 14.563 1.00 91.94 83 LEU A O 1
ATOM 646 N N . VAL A 1 84 ? -2.918 -0.116 12.839 1.00 95.56 84 VAL A N 1
ATOM 647 C CA . VAL A 1 84 ? -1.720 0.533 12.300 1.00 95.56 84 VAL A CA 1
ATOM 648 C C . VAL A 1 84 ? -1.719 1.987 12.751 1.00 95.56 84 VAL A C 1
ATOM 650 O O . VAL A 1 84 ? -2.675 2.721 12.477 1.00 95.56 84 VAL A O 1
ATOM 653 N N . ALA A 1 85 ? -0.653 2.381 13.446 1.00 94.12 85 ALA A N 1
ATOM 654 C CA . ALA A 1 85 ? -0.451 3.741 13.930 1.00 94.12 85 ALA A CA 1
ATOM 655 C C . ALA A 1 85 ? -0.299 4.744 12.773 1.00 94.12 85 ALA A C 1
ATOM 657 O O . ALA A 1 85 ? 0.152 4.386 11.679 1.00 94.12 85 ALA A O 1
ATOM 658 N N . ASP A 1 86 ? -0.654 6.004 13.026 1.00 94.38 86 ASP A N 1
ATOM 659 C CA . ASP A 1 86 ? -0.569 7.087 12.038 1.00 94.38 86 ASP A CA 1
ATOM 660 C C . ASP A 1 86 ? 0.865 7.299 11.551 1.00 94.38 86 ASP A C 1
ATOM 662 O O . ASP A 1 86 ? 1.088 7.567 10.370 1.00 94.38 86 ASP A O 1
ATOM 666 N N . GLU A 1 87 ? 1.845 7.110 12.433 1.00 95.69 87 GLU A N 1
ATOM 667 C CA . GLU A 1 87 ? 3.266 7.212 12.118 1.00 95.69 87 GLU A CA 1
ATOM 668 C C . GLU A 1 87 ? 3.676 6.164 11.080 1.00 95.69 87 GLU A C 1
ATOM 670 O O . GLU A 1 87 ? 4.302 6.508 10.080 1.00 95.69 87 GLU A O 1
ATOM 675 N N . LYS A 1 88 ? 3.258 4.903 11.259 1.00 96.31 88 LYS A N 1
ATOM 676 C CA . LYS A 1 88 ? 3.585 3.797 10.340 1.00 96.31 88 LYS A CA 1
ATOM 677 C C . LYS A 1 88 ? 2.871 3.953 8.992 1.00 96.31 88 LYS A C 1
ATOM 679 O O . LYS A 1 88 ? 3.441 3.666 7.941 1.00 96.31 88 LYS A O 1
ATOM 684 N N . LEU A 1 89 ? 1.639 4.471 8.996 1.00 97.25 89 LEU A N 1
ATOM 685 C CA . LEU A 1 89 ? 0.933 4.843 7.765 1.00 97.25 89 LEU A CA 1
ATOM 686 C C . LEU A 1 89 ? 1.641 5.997 7.030 1.00 97.25 89 LEU A C 1
ATOM 688 O O . LEU A 1 89 ? 1.804 5.951 5.809 1.00 97.25 89 LEU A O 1
ATOM 692 N N . SER A 1 90 ? 2.084 7.015 7.768 1.00 97.38 90 SER A N 1
ATOM 693 C CA . SER A 1 90 ? 2.826 8.160 7.226 1.00 97.38 90 SER A CA 1
ATOM 694 C C . SER A 1 90 ? 4.185 7.746 6.662 1.00 97.38 90 SER A C 1
ATOM 696 O O . SER A 1 90 ? 4.608 8.250 5.619 1.00 97.38 90 SER A O 1
ATOM 698 N N . GLU A 1 91 ? 4.854 6.794 7.313 1.00 98.06 91 GLU A N 1
ATOM 699 C CA . GLU A 1 91 ? 6.093 6.186 6.836 1.00 98.06 91 GLU A CA 1
ATOM 700 C C . GLU A 1 91 ? 5.879 5.472 5.497 1.00 98.06 91 GLU A C 1
ATOM 702 O O . GLU A 1 91 ? 6.610 5.739 4.542 1.00 98.06 91 GLU A O 1
ATOM 707 N N . LEU A 1 92 ? 4.828 4.649 5.376 1.00 98.25 92 LEU A N 1
ATOM 708 C CA . LEU A 1 92 ? 4.488 3.979 4.115 1.00 98.25 92 LEU A CA 1
ATOM 709 C C . LEU A 1 92 ? 4.195 4.986 2.996 1.00 98.25 92 LEU A C 1
ATOM 711 O O . LEU A 1 92 ? 4.691 4.829 1.879 1.00 98.25 92 LEU A O 1
ATOM 715 N N . ALA A 1 93 ? 3.422 6.036 3.289 1.00 98.06 93 ALA A N 1
ATOM 716 C CA . ALA A 1 93 ? 3.119 7.086 2.318 1.00 98.06 93 ALA A CA 1
ATOM 717 C C . ALA A 1 93 ? 4.391 7.823 1.859 1.00 98.06 93 ALA A C 1
ATOM 719 O O . ALA A 1 93 ? 4.557 8.083 0.667 1.00 98.06 93 ALA A O 1
ATOM 720 N N . THR A 1 94 ? 5.312 8.106 2.783 1.00 98.06 94 THR A N 1
ATOM 721 C CA . THR A 1 94 ? 6.595 8.756 2.482 1.00 98.06 94 THR A CA 1
ATOM 722 C C . THR A 1 94 ? 7.492 7.853 1.638 1.00 98.06 94 THR A C 1
ATOM 724 O O . THR A 1 94 ? 8.048 8.302 0.636 1.00 98.06 94 THR A O 1
ATOM 727 N N . ALA A 1 95 ? 7.602 6.569 1.988 1.00 97.56 95 ALA A N 1
ATOM 728 C CA . ALA A 1 95 ? 8.369 5.593 1.218 1.00 97.56 95 ALA A CA 1
ATOM 729 C C . ALA A 1 95 ? 7.835 5.463 -0.219 1.00 97.56 95 ALA A C 1
ATOM 731 O O . ALA A 1 95 ? 8.610 5.473 -1.177 1.00 97.56 95 ALA A O 1
ATOM 732 N N . LEU A 1 96 ? 6.509 5.418 -0.380 1.00 97.50 96 LEU A N 1
ATOM 733 C CA . LEU A 1 96 ? 5.869 5.354 -1.692 1.00 97.50 96 LEU A CA 1
ATOM 734 C C . LEU A 1 96 ? 6.083 6.639 -2.507 1.00 97.50 96 LEU A C 1
ATOM 736 O O . LEU A 1 96 ? 6.336 6.573 -3.709 1.00 97.50 96 LEU A O 1
ATOM 740 N N . GLU A 1 97 ? 6.039 7.809 -1.866 1.00 97.12 97 GLU A N 1
ATOM 741 C CA . GLU A 1 97 ? 6.349 9.083 -2.519 1.00 97.12 97 GLU A CA 1
ATOM 742 C C . GLU A 1 97 ? 7.797 9.135 -3.024 1.00 97.12 97 GLU A C 1
ATOM 744 O O . GLU A 1 97 ? 8.037 9.586 -4.147 1.00 97.12 97 GLU A O 1
ATOM 749 N N . MET A 1 98 ? 8.757 8.630 -2.245 1.00 96.00 98 MET A N 1
ATOM 750 C CA . MET A 1 98 ? 10.156 8.531 -2.673 1.00 96.00 98 MET A CA 1
ATOM 751 C C . MET A 1 98 ? 10.309 7.618 -3.894 1.00 96.00 98 MET A C 1
ATOM 753 O O . MET A 1 98 ? 10.934 8.018 -4.873 1.00 96.00 98 MET A O 1
ATOM 757 N N . THR A 1 99 ? 9.647 6.457 -3.897 1.00 95.06 99 THR A N 1
ATOM 758 C CA . THR A 1 99 ? 9.598 5.557 -5.063 1.00 95.06 99 THR A CA 1
ATOM 759 C C . THR A 1 99 ? 9.012 6.238 -6.307 1.00 95.06 99 THR A C 1
ATOM 761 O O . THR A 1 99 ? 9.532 6.082 -7.409 1.00 95.06 99 THR A O 1
ATOM 764 N N . ILE A 1 100 ? 7.963 7.053 -6.163 1.00 95.00 100 ILE A N 1
ATOM 765 C CA . ILE A 1 100 ? 7.394 7.798 -7.300 1.00 95.00 100 ILE A CA 1
ATOM 766 C C . ILE A 1 100 ? 8.381 8.840 -7.838 1.00 95.00 100 ILE A C 1
ATOM 768 O O . ILE A 1 100 ? 8.479 9.018 -9.053 1.00 95.00 100 ILE A O 1
ATOM 772 N N . ARG A 1 101 ? 9.127 9.523 -6.963 1.00 94.06 101 ARG A N 1
ATOM 773 C CA . ARG A 1 101 ? 10.149 10.500 -7.374 1.00 94.06 101 ARG A CA 1
ATOM 774 C C . ARG A 1 101 ? 11.286 9.842 -8.154 1.00 94.06 101 ARG A C 1
ATOM 776 O O . ARG A 1 101 ? 11.707 10.403 -9.161 1.00 94.06 101 ARG A O 1
ATOM 783 N N . GLU A 1 102 ? 11.712 8.643 -7.757 1.00 91.00 102 GLU A N 1
ATOM 784 C CA . GLU A 1 102 ? 12.715 7.846 -8.484 1.00 91.00 102 GLU A CA 1
ATOM 785 C C . GLU A 1 102 ? 12.286 7.518 -9.923 1.00 91.00 102 GLU A C 1
ATOM 787 O O . GLU A 1 102 ? 13.130 7.374 -10.798 1.00 91.00 102 GLU A O 1
ATOM 792 N N . PHE A 1 103 ? 10.983 7.438 -10.202 1.00 84.25 103 PHE A N 1
ATOM 793 C CA . PHE A 1 103 ? 10.477 7.214 -11.558 1.00 84.25 103 PHE A CA 1
ATOM 794 C C . PHE A 1 103 ? 10.463 8.452 -12.461 1.00 84.25 103 PHE A C 1
ATOM 796 O O . PHE A 1 103 ? 10.278 8.306 -13.677 1.00 84.25 103 PHE A O 1
ATOM 803 N N . MET A 1 104 ? 10.546 9.648 -11.875 1.00 77.44 104 MET A N 1
ATOM 804 C CA . MET A 1 104 ? 10.469 10.929 -12.586 1.00 77.44 104 MET A CA 1
ATOM 805 C C . MET A 1 104 ? 11.840 11.566 -12.838 1.00 77.44 104 MET A C 1
ATOM 807 O O . MET A 1 104 ? 11.918 12.466 -13.674 1.00 77.44 104 MET A O 1
ATOM 811 N N . GLY A 1 105 ? 12.874 11.134 -12.109 1.00 64.56 105 GLY A N 1
ATOM 812 C CA . GLY A 1 105 ? 14.276 11.479 -12.370 1.00 64.56 105 GLY A CA 1
ATOM 813 C C . GLY A 1 105 ? 14.880 10.617 -13.468 1.00 64.56 105 GLY A C 1
ATOM 814 O O . GLY A 1 105 ? 15.757 11.148 -14.181 1.00 64.56 105 GLY A O 1
#

pLDDT: mean 89.64, std 15.04, range [42.0, 98.5]

Radius of gyration: 18.14 Å; chains: 1; bounding box: 38×29×62 Å